Protein AF-A0A853BCQ8-F1 (afdb_monomer)

Structure (mmCIF, N/CA/C/O backbone):
data_AF-A0A853BCQ8-F1
#
_entry.id   AF-A0A853BCQ8-F1
#
loop_
_atom_site.group_PDB
_atom_site.id
_atom_site.type_symbol
_atom_site.label_atom_id
_atom_site.label_alt_id
_atom_site.label_comp_id
_atom_site.label_asym_id
_atom_site.label_entity_id
_atom_site.label_seq_id
_atom_site.pdbx_PDB_ins_code
_atom_site.Cartn_x
_atom_site.Cartn_y
_atom_site.Cartn_z
_atom_site.occupancy
_atom_site.B_iso_or_equiv
_atom_site.auth_seq_id
_atom_site.auth_comp_id
_atom_site.auth_asym_id
_atom_site.auth_atom_id
_atom_site.pdbx_PDB_model_num
ATOM 1 N N . MET A 1 1 ? -14.824 -10.670 -15.241 1.00 39.47 1 MET A N 1
ATOM 2 C CA . MET A 1 1 ? -15.024 -10.170 -13.867 1.00 39.47 1 MET A CA 1
ATOM 3 C C . MET A 1 1 ? -14.613 -8.720 -13.879 1.00 39.47 1 MET A C 1
ATOM 5 O O . MET A 1 1 ? -13.441 -8.443 -14.078 1.00 39.47 1 MET A O 1
ATOM 9 N N . SER A 1 2 ? -15.597 -7.829 -13.837 1.00 38.03 2 SER A N 1
ATOM 10 C CA . SER A 1 2 ? -15.390 -6.389 -13.939 1.00 38.03 2 SER A CA 1
ATOM 11 C C . SER A 1 2 ? -14.764 -5.869 -12.650 1.00 38.03 2 SER A C 1
ATOM 13 O O . SER A 1 2 ? -15.313 -6.071 -11.568 1.00 38.03 2 SER A O 1
ATOM 15 N N . ASP A 1 3 ? -13.603 -5.241 -12.795 1.00 49.59 3 ASP A N 1
ATOM 16 C CA . ASP A 1 3 ? -12.846 -4.552 -11.754 1.00 49.59 3 ASP A CA 1
ATOM 17 C C . ASP A 1 3 ? -13.570 -3.230 -11.436 1.00 49.59 3 ASP A C 1
ATOM 19 O O . ASP A 1 3 ? -13.248 -2.167 -11.962 1.00 49.59 3 ASP A O 1
ATOM 23 N N . SER A 1 4 ? -14.675 -3.325 -10.690 1.00 43.53 4 SER A N 1
ATOM 24 C CA . SER A 1 4 ? -15.504 -2.173 -10.326 1.00 43.53 4 SER A CA 1
ATOM 25 C C . SER A 1 4 ? -14.908 -1.502 -9.090 1.00 43.53 4 SER A C 1
ATOM 27 O O . SER A 1 4 ? -15.337 -1.729 -7.961 1.00 43.53 4 SER A O 1
ATOM 29 N N . LEU A 1 5 ? -13.901 -0.658 -9.313 1.00 51.47 5 LEU A N 1
ATOM 30 C CA . LEU A 1 5 ? -13.512 0.411 -8.392 1.00 51.47 5 LEU A CA 1
ATOM 31 C C . LEU A 1 5 ? -14.596 1.506 -8.411 1.00 51.47 5 LEU A C 1
ATOM 33 O O . LEU A 1 5 ? -14.339 2.622 -8.842 1.00 51.47 5 LEU A O 1
ATOM 37 N N . ASP A 1 6 ? -15.819 1.180 -7.990 1.00 49.44 6 ASP A N 1
ATOM 38 C CA . ASP A 1 6 ? -16.939 2.129 -7.924 1.00 49.44 6 ASP A CA 1
ATOM 39 C C . ASP A 1 6 ? -17.483 2.222 -6.494 1.00 49.44 6 ASP A C 1
ATOM 41 O O . ASP A 1 6 ? -18.571 1.769 -6.148 1.00 49.44 6 ASP A O 1
ATOM 45 N N . ALA A 1 7 ? -16.651 2.811 -5.641 1.00 47.56 7 ALA A N 1
ATOM 46 C CA . ALA A 1 7 ? -17.058 3.705 -4.566 1.00 47.56 7 ALA A CA 1
ATOM 47 C C . ALA A 1 7 ? -15.820 4.538 -4.224 1.00 47.56 7 ALA A C 1
ATOM 49 O O . ALA A 1 7 ? -14.782 3.985 -3.866 1.00 47.56 7 ALA A O 1
ATOM 50 N N . THR A 1 8 ? -15.912 5.853 -4.408 1.00 57.41 8 THR A N 1
ATOM 51 C CA . THR A 1 8 ? -14.838 6.855 -4.346 1.00 57.41 8 THR A CA 1
ATOM 52 C C . THR A 1 8 ? -14.212 6.962 -2.950 1.00 57.41 8 THR A C 1
ATOM 54 O O . THR A 1 8 ? -14.386 7.953 -2.244 1.00 57.41 8 THR A O 1
ATOM 57 N N . ALA A 1 9 ? -13.504 5.922 -2.518 1.00 63.62 9 ALA A N 1
ATOM 58 C CA . ALA A 1 9 ? -12.674 5.966 -1.333 1.00 63.62 9 ALA A CA 1
ATOM 59 C C . ALA A 1 9 ? -11.648 7.098 -1.502 1.00 63.62 9 ALA A C 1
ATOM 61 O O . ALA A 1 9 ? -11.047 7.211 -2.577 1.00 63.62 9 ALA A O 1
ATOM 62 N N . PRO A 1 10 ? -11.439 7.946 -0.480 1.00 75.75 10 PRO A N 1
ATOM 63 C CA . PRO A 1 10 ? -10.395 8.954 -0.536 1.00 75.75 10 PRO A CA 1
ATOM 64 C C . PRO A 1 10 ? -9.05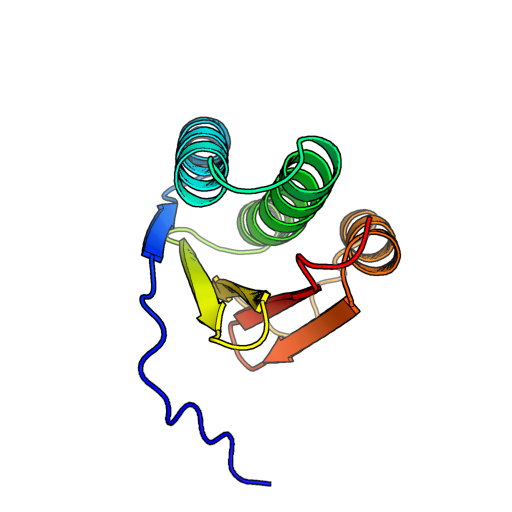5 8.259 -0.786 1.00 75.75 10 PRO A C 1
ATOM 66 O O . PRO A 1 10 ? -8.618 7.397 -0.020 1.00 75.75 10 PRO A O 1
ATOM 69 N N . GLU A 1 11 ? -8.427 8.622 -1.898 1.00 86.62 11 GLU A N 1
ATOM 70 C CA . GLU A 1 11 ? -7.168 8.047 -2.344 1.00 86.62 11 GLU A CA 1
ATOM 71 C C . GLU A 1 11 ? -6.030 9.033 -2.090 1.00 86.62 11 GLU A C 1
ATOM 73 O O . GLU A 1 11 ? -6.083 10.196 -2.488 1.00 86.62 11 GLU A O 1
ATOM 78 N N . THR A 1 12 ? -4.965 8.547 -1.458 1.00 91.44 12 THR A N 1
ATOM 79 C CA . THR A 1 12 ? -3.707 9.279 -1.319 1.00 91.44 12 THR A CA 1
ATOM 80 C C . THR A 1 12 ? -2.711 8.765 -2.343 1.00 91.44 12 THR A C 1
ATOM 82 O O . THR A 1 12 ? -2.448 7.566 -2.411 1.00 91.44 12 THR A O 1
ATOM 85 N N . ARG A 1 13 ? -2.119 9.679 -3.117 1.00 94.38 13 ARG A N 1
ATOM 86 C CA . ARG A 1 13 ? -1.055 9.363 -4.076 1.00 94.38 13 ARG A CA 1
ATOM 87 C C . ARG A 1 13 ? 0.261 9.969 -3.622 1.00 94.38 13 ARG A C 1
ATOM 89 O O . ARG A 1 13 ? 0.323 11.137 -3.235 1.00 94.38 13 ARG A O 1
ATOM 96 N N . VAL A 1 14 ? 1.318 9.172 -3.673 1.00 93.69 14 VAL A N 1
ATOM 97 C CA . VAL A 1 14 ? 2.674 9.587 -3.329 1.00 93.69 14 VAL A CA 1
ATOM 98 C C . VAL A 1 14 ? 3.591 9.202 -4.473 1.00 93.69 14 VAL A C 1
ATOM 100 O O . VAL A 1 14 ? 3.701 8.033 -4.827 1.00 93.69 14 VAL A O 1
ATOM 103 N N . ARG A 1 15 ? 4.258 10.198 -5.046 1.00 94.25 15 ARG A N 1
ATOM 104 C CA . ARG A 1 15 ? 5.323 9.979 -6.016 1.00 94.25 15 ARG A CA 1
ATOM 105 C C . ARG A 1 15 ? 6.618 9.638 -5.281 1.00 94.25 15 ARG A C 1
ATOM 107 O O . ARG A 1 15 ? 6.971 10.319 -4.320 1.00 94.25 15 ARG A O 1
ATOM 114 N N . LEU A 1 16 ? 7.311 8.612 -5.754 1.00 93.50 16 LEU A N 1
ATOM 115 C CA . LEU A 1 16 ? 8.658 8.243 -5.342 1.00 93.50 16 LEU A CA 1
ATOM 116 C C . LEU A 1 16 ? 9.595 8.387 -6.539 1.00 93.50 16 LEU A C 1
ATOM 118 O O . LEU A 1 16 ? 9.403 7.724 -7.556 1.00 93.50 16 LEU A O 1
ATOM 122 N N . ASP A 1 17 ? 10.619 9.221 -6.407 1.00 92.62 17 ASP A N 1
ATOM 123 C CA . ASP A 1 17 ? 11.668 9.359 -7.426 1.00 92.62 17 ASP A CA 1
ATOM 124 C C . ASP A 1 17 ? 12.849 8.390 -7.190 1.00 92.62 17 ASP A C 1
ATOM 126 O O . ASP A 1 17 ? 13.729 8.277 -8.037 1.00 92.62 17 ASP A O 1
ATOM 130 N N . GLY A 1 18 ? 12.825 7.639 -6.082 1.00 90.38 18 GLY A N 1
ATOM 131 C CA . GLY A 1 18 ? 13.867 6.693 -5.692 1.00 90.38 18 GLY A CA 1
ATOM 132 C C . GLY A 1 18 ? 13.729 6.219 -4.236 1.00 90.38 18 GLY A C 1
ATOM 133 O O . GLY A 1 18 ? 12.793 6.630 -3.530 1.00 90.38 18 GLY A O 1
ATOM 134 N N . PRO A 1 19 ? 14.643 5.351 -3.757 1.00 92.06 19 PRO A N 1
ATOM 135 C CA . PRO A 1 19 ? 14.629 4.813 -2.391 1.00 92.06 19 PRO A CA 1
ATOM 136 C C . PRO A 1 19 ? 14.762 5.888 -1.297 1.00 92.06 19 PRO A C 1
ATOM 138 O O . PRO A 1 19 ? 14.276 5.704 -0.180 1.00 92.06 19 PRO A O 1
ATOM 141 N N . GLU A 1 20 ? 15.354 7.041 -1.600 1.00 92.81 20 GLU A N 1
ATOM 142 C CA . GLU A 1 20 ? 15.436 8.199 -0.705 1.00 92.81 20 GLU A CA 1
ATOM 143 C C . GLU A 1 20 ? 14.053 8.734 -0.289 1.00 92.81 20 GLU A C 1
ATOM 145 O O . GLU A 1 20 ? 13.894 9.263 0.814 1.00 92.81 20 GLU A O 1
ATOM 150 N N . GLY A 1 21 ? 13.024 8.527 -1.119 1.00 93.06 21 GLY A N 1
ATOM 151 C CA . GLY A 1 21 ? 11.646 8.928 -0.831 1.00 93.06 21 GLY A CA 1
ATOM 152 C C . GLY A 1 21 ? 10.930 8.050 0.203 1.00 93.06 21 GLY A C 1
ATOM 15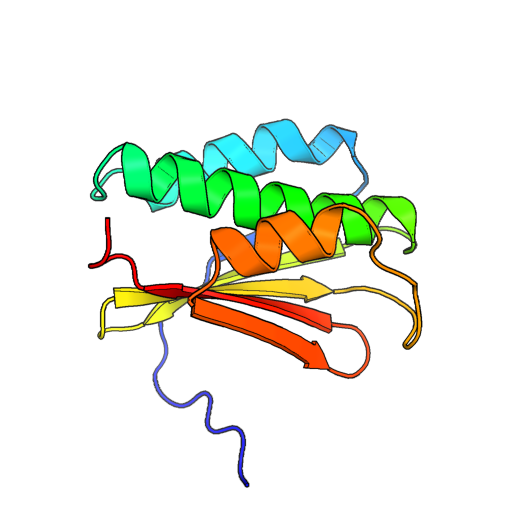3 O O . GLY A 1 21 ? 9.880 8.444 0.722 1.00 93.06 21 GLY A O 1
ATOM 154 N N . LEU A 1 22 ? 11.482 6.880 0.553 1.00 93.88 22 LEU A N 1
ATOM 155 C CA . LEU A 1 22 ? 10.812 5.909 1.428 1.00 93.88 22 LEU A CA 1
ATOM 156 C C . LEU A 1 22 ? 10.576 6.452 2.844 1.00 93.88 22 LEU A C 1
ATOM 158 O O . LEU A 1 22 ? 9.533 6.199 3.444 1.00 93.88 22 LEU A O 1
ATOM 162 N N . ALA A 1 23 ? 11.499 7.252 3.386 1.00 94.81 23 ALA A N 1
ATOM 163 C CA . ALA A 1 23 ? 11.322 7.845 4.713 1.00 94.81 23 ALA A CA 1
ATOM 164 C C . ALA A 1 23 ? 10.107 8.785 4.766 1.00 94.81 23 ALA A C 1
ATOM 166 O O . ALA A 1 23 ? 9.290 8.697 5.689 1.00 94.81 23 ALA A O 1
ATOM 167 N N . SER A 1 24 ? 9.956 9.638 3.751 1.00 94.06 24 SER A N 1
ATOM 168 C CA . SER A 1 24 ? 8.813 10.541 3.619 1.00 94.06 24 SER A CA 1
ATOM 169 C C . SER A 1 24 ? 7.512 9.781 3.366 1.00 94.06 24 SER A C 1
ATOM 171 O O . SER A 1 24 ? 6.478 10.141 3.930 1.00 94.06 24 SER A O 1
ATOM 173 N N . LEU A 1 25 ? 7.552 8.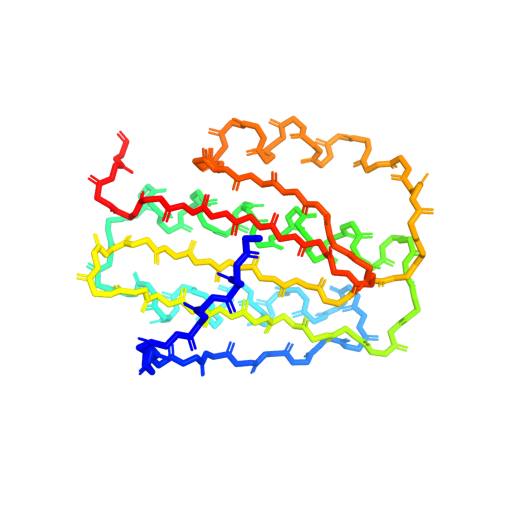700 2.583 1.00 94.69 25 LEU A N 1
ATOM 174 C CA . LEU A 1 25 ? 6.397 7.826 2.386 1.00 94.69 25 LEU A CA 1
ATOM 175 C C . LEU A 1 25 ? 5.923 7.219 3.711 1.00 94.69 25 LEU A C 1
ATOM 177 O O . LEU A 1 25 ? 4.747 7.347 4.049 1.00 94.69 25 LEU A O 1
ATOM 181 N N . ARG A 1 26 ? 6.830 6.657 4.521 1.00 96.50 26 ARG A N 1
ATOM 182 C CA . ARG A 1 26 ? 6.474 6.107 5.838 1.00 96.50 26 ARG A CA 1
ATOM 183 C C . ARG A 1 26 ? 5.832 7.142 6.758 1.00 96.50 26 ARG A C 1
ATOM 185 O O . ARG A 1 26 ? 4.908 6.818 7.497 1.00 96.50 26 ARG A O 1
ATOM 192 N N . GLN A 1 27 ? 6.318 8.383 6.753 1.00 95.25 27 GLN A N 1
ATOM 193 C CA . GLN A 1 27 ? 5.717 9.459 7.548 1.00 95.25 27 GLN A CA 1
ATOM 194 C C . GLN A 1 27 ? 4.285 9.768 7.095 1.00 95.25 27 GLN A C 1
ATOM 196 O O . GLN A 1 27 ? 3.395 9.882 7.935 1.00 95.25 27 GLN A O 1
ATOM 201 N N . ARG A 1 28 ? 4.044 9.833 5.779 1.00 92.94 28 ARG A N 1
ATOM 202 C CA . ARG A 1 28 ? 2.699 10.050 5.219 1.00 92.94 28 ARG A CA 1
ATOM 203 C C . ARG A 1 28 ? 1.739 8.917 5.570 1.00 92.94 28 ARG A C 1
ATOM 205 O O . ARG A 1 28 ? 0.610 9.189 5.956 1.00 92.94 28 ARG A O 1
ATOM 212 N N . VAL A 1 29 ? 2.196 7.667 5.500 1.00 94.62 29 VAL A N 1
ATOM 213 C CA . VAL A 1 29 ? 1.400 6.490 5.888 1.00 94.62 29 VAL A CA 1
ATOM 214 C C . VAL A 1 29 ? 1.010 6.552 7.363 1.00 94.62 29 VAL A C 1
ATOM 216 O O . VAL A 1 29 ? -0.157 6.370 7.694 1.00 94.62 29 VAL A O 1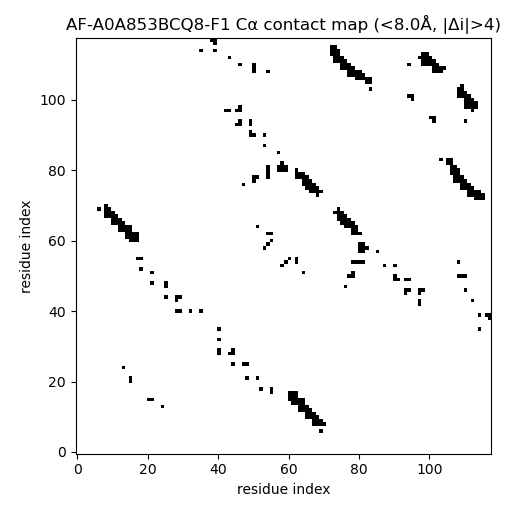
ATOM 219 N N . ARG A 1 30 ? 1.957 6.872 8.254 1.00 95.56 30 ARG A N 1
ATOM 220 C CA . ARG A 1 30 ? 1.662 7.029 9.689 1.00 95.56 30 ARG A CA 1
ATOM 221 C C . ARG A 1 30 ? 0.650 8.140 9.957 1.00 95.56 30 ARG A C 1
ATOM 223 O O . ARG A 1 30 ? -0.210 7.965 10.807 1.00 95.56 30 ARG A O 1
ATOM 230 N N . ALA A 1 31 ? 0.738 9.254 9.233 1.00 92.88 31 ALA A N 1
ATOM 231 C CA . ALA A 1 31 ? -0.234 10.338 9.351 1.00 92.88 31 ALA A CA 1
ATOM 232 C C . ALA A 1 31 ? -1.631 9.920 8.858 1.00 92.88 31 ALA A C 1
ATOM 234 O O . ALA A 1 31 ? -2.626 10.255 9.493 1.00 92.88 31 ALA A O 1
ATOM 235 N N . LEU A 1 32 ? -1.705 9.159 7.761 1.00 89.81 32 LEU A N 1
ATOM 236 C CA . LEU A 1 32 ? -2.962 8.639 7.212 1.00 89.81 32 LEU A CA 1
ATOM 237 C C . LEU A 1 32 ? -3.644 7.626 8.146 1.00 89.81 32 LEU A C 1
ATOM 239 O O . LEU A 1 32 ? -4.864 7.521 8.140 1.00 89.81 32 LEU A O 1
ATOM 243 N N . LEU A 1 33 ? -2.861 6.904 8.947 1.00 92.62 33 LEU A N 1
ATOM 244 C CA . LEU A 1 33 ? -3.338 5.895 9.894 1.00 92.62 33 LEU A CA 1
ATOM 245 C C . LEU A 1 33 ? -3.279 6.367 11.352 1.00 92.62 33 LEU A C 1
ATOM 247 O O . LEU A 1 33 ? -3.177 5.547 12.262 1.00 92.62 33 LEU A O 1
ATOM 251 N N . ALA A 1 34 ? -3.316 7.680 11.592 1.00 93.50 34 ALA A N 1
ATOM 252 C CA . ALA A 1 34 ? -3.247 8.233 12.945 1.00 93.50 34 ALA A CA 1
ATOM 253 C C . ALA A 1 34 ? -4.435 7.811 13.837 1.00 93.50 34 ALA A C 1
ATOM 255 O O . ALA A 1 34 ? -4.337 7.880 15.059 1.00 93.50 34 ALA A O 1
ATOM 256 N N . ASP A 1 35 ? -5.541 7.369 13.233 1.00 93.44 35 ASP A N 1
ATOM 257 C CA . ASP A 1 35 ? -6.731 6.828 13.897 1.00 93.44 35 ASP A CA 1
ATOM 258 C C . ASP A 1 35 ? -6.654 5.313 14.168 1.00 93.44 35 ASP A C 1
ATOM 260 O O . ASP A 1 35 ? -7.549 4.756 14.803 1.00 93.44 35 ASP A O 1
ATOM 264 N N . CYS A 1 36 ? -5.610 4.631 13.688 1.00 93.81 36 CYS A N 1
ATOM 265 C CA . CYS A 1 36 ? -5.475 3.180 13.773 1.00 93.81 36 CYS A CA 1
ATOM 266 C C . CYS A 1 36 ? -4.595 2.735 14.960 1.00 93.81 36 CYS A C 1
ATOM 268 O O . CYS A 1 36 ? -3.709 3.472 15.402 1.00 93.81 36 CYS A O 1
ATOM 270 N N . PRO A 1 37 ? -4.767 1.494 15.459 1.00 94.50 37 PRO A N 1
ATOM 271 C CA . PRO A 1 37 ? -3.888 0.927 16.480 1.00 94.50 37 PRO A CA 1
ATOM 272 C C . PRO A 1 37 ? -2.418 0.861 16.023 1.00 94.50 37 PRO A C 1
ATOM 274 O O . PRO A 1 37 ? -2.163 0.530 14.862 1.00 94.50 37 PRO A O 1
ATOM 277 N N . PRO A 1 38 ? -1.428 1.057 16.919 1.00 94.12 38 PRO A N 1
ATOM 278 C CA . PRO A 1 38 ? -0.011 1.053 16.545 1.00 94.12 38 PRO A CA 1
ATOM 279 C C . PRO A 1 38 ? 0.456 -0.209 15.808 1.00 94.12 38 PRO A C 1
ATOM 281 O O . PRO A 1 38 ? 1.256 -0.103 14.883 1.00 94.12 38 PRO A O 1
ATOM 284 N N . ALA A 1 39 ? -0.061 -1.386 16.178 1.00 92.44 39 ALA A N 1
ATOM 285 C CA . ALA A 1 39 ? 0.264 -2.648 15.509 1.00 92.44 39 ALA A CA 1
ATOM 286 C C . ALA A 1 39 ? -0.161 -2.641 14.029 1.00 92.44 39 ALA A C 1
ATOM 288 O O . ALA A 1 39 ? 0.636 -2.973 13.157 1.00 92.44 39 ALA A O 1
ATOM 289 N N . VAL A 1 40 ? -1.366 -2.143 13.733 1.00 93.81 40 VAL A N 1
ATOM 290 C CA . VAL A 1 40 ? -1.864 -1.986 12.357 1.00 93.81 40 VAL A CA 1
ATOM 291 C C . VAL A 1 40 ? -0.995 -1.001 11.576 1.00 93.81 40 VAL A C 1
ATOM 293 O O . VAL A 1 40 ? -0.659 -1.248 10.421 1.00 93.81 40 VAL A O 1
ATOM 296 N N . VAL A 1 41 ? -0.581 0.104 12.204 1.00 95.3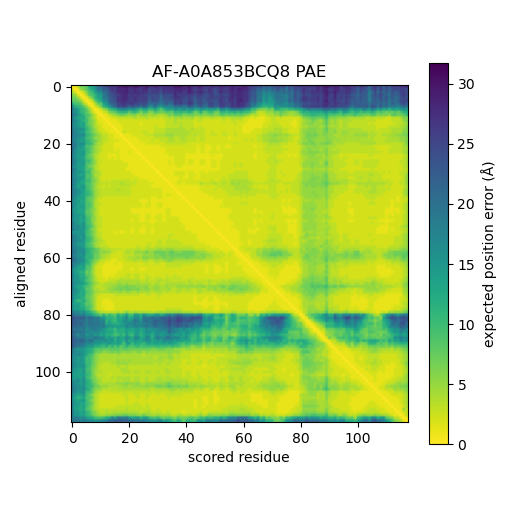8 41 VAL A N 1
ATOM 297 C CA . VAL A 1 41 ? 0.311 1.081 11.560 1.00 95.38 41 VAL A CA 1
ATOM 298 C C . VAL A 1 41 ? 1.660 0.450 11.205 1.00 95.38 41 VAL A C 1
ATOM 300 O O . VAL A 1 41 ? 2.185 0.716 10.125 1.00 95.38 41 VAL A O 1
ATOM 303 N N . VAL A 1 42 ? 2.222 -0.386 12.085 1.00 94.75 42 VAL A N 1
ATOM 304 C CA . VAL A 1 42 ? 3.469 -1.121 11.819 1.00 94.75 42 VAL A CA 1
ATOM 305 C C . VAL A 1 42 ? 3.296 -2.070 10.635 1.00 94.75 42 VAL A C 1
ATOM 307 O O . VAL A 1 42 ? 4.096 -1.997 9.702 1.00 94.75 42 VAL A O 1
ATOM 310 N N . ASP A 1 43 ? 2.238 -2.882 10.625 1.00 93.81 43 ASP A N 1
ATOM 311 C CA . ASP A 1 43 ? 1.952 -3.825 9.538 1.00 93.81 43 ASP A CA 1
ATOM 312 C C . ASP A 1 43 ? 1.811 -3.114 8.190 1.00 93.81 43 ASP A C 1
ATOM 314 O O . ASP A 1 43 ? 2.403 -3.532 7.194 1.00 93.81 43 ASP A O 1
ATOM 318 N N . VAL A 1 44 ? 1.078 -1.997 8.146 1.00 94.81 44 VAL A N 1
ATOM 319 C CA . VAL A 1 44 ? 0.919 -1.231 6.905 1.00 94.81 44 VAL A CA 1
ATOM 320 C C . VAL A 1 44 ? 2.229 -0.575 6.475 1.00 94.81 44 VAL A C 1
ATOM 322 O O . VAL A 1 44 ? 2.526 -0.542 5.283 1.00 94.81 44 VAL A O 1
ATOM 325 N N . VAL A 1 45 ? 3.035 -0.057 7.405 1.00 95.50 45 VAL A N 1
ATOM 326 C CA . VAL A 1 45 ? 4.351 0.500 7.058 1.00 95.50 45 VAL A CA 1
ATOM 327 C C . VAL A 1 45 ? 5.251 -0.578 6.454 1.00 95.50 45 VAL A C 1
ATOM 329 O O . VAL A 1 45 ? 5.873 -0.315 5.428 1.00 95.50 45 VAL A O 1
ATOM 332 N N . LEU A 1 46 ? 5.273 -1.786 7.026 1.00 93.06 46 LEU A N 1
ATOM 333 C CA . LEU A 1 46 ? 6.015 -2.925 6.474 1.00 93.06 46 LEU A CA 1
ATOM 334 C C . LEU A 1 46 ? 5.499 -3.323 5.086 1.00 93.06 46 LEU A C 1
ATOM 336 O O . LEU A 1 46 ? 6.295 -3.560 4.181 1.00 93.06 46 LEU A O 1
ATOM 340 N N . LEU A 1 47 ? 4.176 -3.348 4.903 1.00 93.00 47 LEU A N 1
ATOM 341 C CA . LEU A 1 47 ? 3.537 -3.625 3.617 1.00 93.00 47 LEU A CA 1
ATOM 342 C C . LEU A 1 47 ? 3.959 -2.598 2.558 1.00 93.00 47 LEU A C 1
ATOM 344 O O . LEU A 1 47 ? 4.384 -2.969 1.467 1.00 93.00 47 LEU A O 1
ATOM 348 N N . VAL A 1 48 ? 3.880 -1.306 2.880 1.00 94.12 48 VAL A N 1
ATOM 349 C CA . VAL A 1 48 ? 4.250 -0.215 1.968 1.00 94.12 48 VAL A CA 1
ATOM 350 C C . VAL A 1 48 ? 5.744 -0.243 1.643 1.00 94.12 48 VAL A C 1
ATOM 352 O O . VAL A 1 48 ? 6.097 -0.117 0.472 1.00 94.12 48 VAL A O 1
ATOM 355 N N . ASP A 1 49 ? 6.612 -0.428 2.641 1.00 92.88 49 ASP A N 1
ATOM 356 C CA . ASP A 1 49 ? 8.060 -0.543 2.431 1.00 92.88 49 ASP A CA 1
ATOM 357 C C . ASP A 1 49 ? 8.396 -1.759 1.555 1.00 92.88 49 ASP A C 1
ATOM 359 O O . ASP A 1 49 ? 9.242 -1.650 0.673 1.00 92.88 49 ASP A O 1
ATOM 363 N N . GLY A 1 50 ? 7.712 -2.892 1.745 1.00 89.56 50 GLY A N 1
ATOM 364 C CA . GLY A 1 50 ? 7.896 -4.085 0.918 1.00 89.56 50 GLY A CA 1
ATOM 365 C C . GLY A 1 50 ? 7.538 -3.839 -0.549 1.00 89.56 50 GLY A C 1
ATOM 366 O O . GLY A 1 50 ? 8.330 -4.141 -1.439 1.00 89.56 50 GLY A O 1
ATOM 367 N N . LEU A 1 51 ? 6.374 -3.233 -0.809 1.00 90.94 51 LEU A N 1
ATOM 368 C CA . LEU A 1 51 ? 5.927 -2.928 -2.172 1.00 90.94 51 LEU A CA 1
ATOM 369 C C . LEU A 1 51 ? 6.811 -1.873 -2.854 1.00 90.94 51 LEU A C 1
ATOM 371 O O . LEU A 1 51 ? 7.233 -2.052 -3.996 1.00 90.94 51 LEU A O 1
ATOM 375 N N . ALA A 1 52 ? 7.081 -0.762 -2.165 1.00 91.75 52 ALA A N 1
ATOM 376 C CA . ALA A 1 52 ? 7.864 0.342 -2.710 1.00 91.75 52 ALA A CA 1
ATOM 377 C C . ALA A 1 52 ? 9.352 -0.013 -2.831 1.00 91.75 52 ALA A C 1
ATOM 379 O O . ALA A 1 52 ? 9.996 0.389 -3.794 1.00 91.75 52 ALA A O 1
ATOM 380 N N . GLY A 1 53 ? 9.889 -0.795 -1.892 1.00 89.88 53 GLY A N 1
ATOM 381 C CA . GLY A 1 53 ? 11.245 -1.333 -1.958 1.00 89.88 53 GLY A CA 1
ATOM 382 C C . GLY A 1 53 ? 11.432 -2.220 -3.184 1.00 89.88 53 GLY A C 1
ATOM 383 O O . GLY A 1 53 ? 12.349 -1.978 -3.962 1.00 89.88 53 GLY A O 1
ATOM 384 N N . ALA A 1 54 ? 10.504 -3.152 -3.426 1.00 86.94 54 ALA A N 1
ATOM 385 C CA . ALA A 1 54 ? 10.532 -3.991 -4.622 1.00 86.94 54 ALA A CA 1
ATOM 386 C C . ALA A 1 54 ? 10.416 -3.171 -5.921 1.00 86.94 54 ALA A C 1
ATOM 388 O O . ALA A 1 54 ? 11.098 -3.455 -6.905 1.00 86.94 54 ALA A O 1
ATOM 389 N N . ALA A 1 55 ? 9.585 -2.121 -5.931 1.00 86.94 55 ALA A N 1
ATOM 390 C CA . ALA A 1 55 ? 9.493 -1.204 -7.066 1.00 86.94 55 ALA A CA 1
ATOM 391 C C . ALA A 1 55 ? 10.823 -0.480 -7.330 1.00 86.94 55 ALA A C 1
ATOM 393 O O . ALA A 1 55 ? 11.274 -0.440 -8.471 1.00 86.94 55 ALA A O 1
ATOM 394 N N . CYS A 1 56 ? 11.465 0.041 -6.282 1.00 88.44 56 CYS A N 1
ATOM 395 C CA . CYS A 1 56 ? 12.764 0.706 -6.370 1.00 88.44 56 CYS A CA 1
ATOM 396 C C . CYS A 1 56 ? 13.897 -0.239 -6.793 1.00 88.44 56 CYS A C 1
ATOM 398 O O . CYS A 1 56 ? 14.828 0.204 -7.457 1.00 88.44 56 CYS A O 1
ATOM 400 N N . GLU A 1 57 ? 13.839 -1.512 -6.403 1.00 86.56 57 GLU A N 1
ATOM 401 C CA . GLU A 1 57 ? 14.867 -2.504 -6.728 1.00 86.56 57 GLU A CA 1
ATOM 402 C C . GLU A 1 57 ? 14.794 -2.968 -8.188 1.00 86.56 57 GLU A C 1
ATOM 404 O O . GLU A 1 57 ? 15.827 -3.162 -8.830 1.00 86.56 57 GLU A O 1
ATOM 409 N N . HIS A 1 58 ? 13.583 -3.134 -8.727 1.00 84.06 58 HIS A N 1
ATOM 410 C CA . HIS A 1 58 ? 13.383 -3.777 -10.031 1.00 84.06 58 HIS A CA 1
ATOM 411 C C . HIS A 1 58 ? 12.860 -2.848 -11.131 1.00 84.06 58 HIS A C 1
ATOM 413 O O . HIS A 1 58 ? 12.918 -3.205 -12.307 1.00 84.06 58 HIS A O 1
ATOM 419 N N . GLY A 1 59 ? 12.328 -1.681 -10.774 1.00 83.88 59 GLY A N 1
ATOM 420 C CA . GLY A 1 59 ? 11.736 -0.729 -11.705 1.00 83.88 59 GLY A CA 1
ATOM 421 C C . GLY A 1 59 ? 12.611 0.495 -11.963 1.00 83.88 59 GLY A C 1
ATOM 422 O O . GLY A 1 59 ? 13.669 0.691 -11.372 1.00 83.88 59 GLY A O 1
ATOM 423 N N . THR A 1 60 ? 12.147 1.358 -12.866 1.00 86.06 60 THR A N 1
ATOM 424 C CA . THR A 1 60 ? 12.757 2.671 -13.105 1.00 86.06 60 THR A CA 1
ATOM 425 C C . THR A 1 60 ? 11.829 3.753 -12.561 1.00 86.06 60 THR A C 1
ATOM 427 O O . THR A 1 60 ? 10.658 3.768 -12.950 1.00 86.06 60 THR A O 1
ATOM 430 N N . PRO A 1 61 ? 12.309 4.646 -11.678 1.00 88.81 61 PRO A N 1
ATOM 431 C CA . PRO A 1 61 ? 11.497 5.747 -11.188 1.00 88.81 61 PRO A CA 1
ATOM 432 C C . PRO A 1 61 ? 11.083 6.686 -12.338 1.00 88.81 61 PRO A C 1
ATOM 434 O O . PRO A 1 61 ? 11.770 6.772 -13.360 1.00 88.81 61 PRO A O 1
ATOM 437 N N . PRO A 1 62 ? 9.984 7.438 -12.178 1.00 91.62 62 PRO A N 1
ATOM 438 C CA . PRO A 1 62 ? 9.208 7.575 -10.948 1.00 91.62 62 PRO A CA 1
ATOM 439 C C . PRO A 1 62 ? 8.205 6.448 -10.710 1.00 91.62 62 PRO A C 1
ATOM 441 O O . PRO A 1 62 ? 7.591 5.933 -11.642 1.00 91.62 62 PRO A O 1
ATOM 444 N N . PHE A 1 63 ? 7.968 6.155 -9.435 1.00 91.38 63 PHE A N 1
ATOM 445 C CA . PHE A 1 63 ? 6.908 5.261 -8.985 1.00 91.38 63 PHE A CA 1
ATOM 446 C C . PHE A 1 63 ? 5.760 6.067 -8.382 1.00 91.38 63 PHE A C 1
ATOM 448 O O . PHE A 1 63 ? 5.973 7.057 -7.679 1.00 91.38 63 PHE A O 1
ATOM 455 N N . GLU A 1 64 ? 4.530 5.634 -8.621 1.00 94.00 64 GLU A N 1
ATOM 456 C CA . GLU A 1 64 ? 3.349 6.122 -7.925 1.00 94.00 64 GLU A CA 1
ATOM 457 C C . GLU A 1 64 ? 2.900 5.075 -6.905 1.00 94.00 64 GLU A C 1
ATOM 459 O O . GLU A 1 64 ? 2.589 3.939 -7.261 1.00 94.00 64 GLU A O 1
ATOM 464 N N . VAL A 1 65 ? 2.859 5.475 -5.635 1.00 94.81 65 VAL A N 1
ATOM 465 C CA . VAL A 1 65 ? 2.263 4.713 -4.538 1.00 94.81 65 VAL A CA 1
ATOM 466 C C . VAL A 1 65 ? 0.871 5.267 -4.276 1.00 94.81 65 VAL A C 1
ATOM 468 O O . VAL A 1 65 ? 0.706 6.435 -3.918 1.00 94.81 65 VAL A O 1
ATOM 471 N N . ARG A 1 66 ? -0.135 4.421 -4.445 1.00 95.31 66 ARG A N 1
ATOM 472 C CA . ARG A 1 66 ? -1.548 4.724 -4.240 1.00 95.31 66 ARG A CA 1
ATOM 473 C C . ARG A 1 66 ? -2.028 4.014 -2.983 1.00 95.31 66 ARG A C 1
ATOM 475 O O . ARG A 1 66 ? -1.835 2.808 -2.853 1.00 95.31 66 ARG A O 1
ATOM 482 N N . LEU A 1 67 ? -2.650 4.757 -2.073 1.00 94.25 67 LEU A N 1
ATOM 483 C CA . LEU A 1 67 ? -3.277 4.242 -0.860 1.00 94.25 67 LEU A CA 1
ATOM 484 C C . LEU A 1 67 ? -4.763 4.581 -0.897 1.00 94.25 67 LEU A C 1
ATOM 486 O O . LEU A 1 67 ? -5.120 5.758 -0.918 1.00 94.25 67 LEU A O 1
ATOM 490 N N . ALA A 1 68 ? -5.615 3.564 -0.879 1.00 93.06 68 ALA A N 1
ATOM 491 C CA . ALA A 1 68 ? -7.062 3.721 -0.861 1.00 93.06 68 ALA A CA 1
ATOM 492 C C . ALA A 1 68 ? -7.642 2.891 0.284 1.00 93.06 68 ALA A C 1
ATOM 494 O O . ALA A 1 68 ? -7.462 1.675 0.324 1.00 93.06 68 ALA A O 1
ATOM 495 N N . ARG A 1 69 ? -8.314 3.552 1.228 1.00 90.88 69 ARG A N 1
ATOM 496 C CA . ARG A 1 69 ? -9.016 2.900 2.339 1.00 90.88 69 ARG A CA 1
ATOM 497 C C . ARG A 1 69 ? -10.505 2.908 2.045 1.00 90.88 69 ARG A C 1
ATOM 499 O O . ARG A 1 69 ? -11.089 3.983 1.925 1.00 90.88 69 ARG A O 1
ATOM 506 N N . ASP A 1 70 ? -11.106 1.733 1.931 1.00 89.12 70 ASP A N 1
ATOM 507 C CA . ASP A 1 70 ? -12.542 1.629 1.702 1.00 89.12 70 ASP A CA 1
ATOM 508 C C . ASP A 1 70 ? -13.363 1.780 2.995 1.00 89.12 70 ASP A C 1
ATOM 510 O O . ASP A 1 70 ? -12.839 1.838 4.113 1.00 89.12 70 ASP A O 1
ATOM 514 N N . VAL A 1 71 ? -14.686 1.847 2.829 1.00 86.31 71 VAL A N 1
ATOM 515 C CA . VAL A 1 71 ? -15.647 1.997 3.935 1.00 86.31 71 VAL A CA 1
ATOM 516 C C . VAL A 1 71 ? -15.727 0.770 4.846 1.00 86.31 71 VAL A C 1
ATOM 518 O O . VAL A 1 71 ? -16.259 0.870 5.948 1.00 86.31 71 VAL A O 1
ATOM 521 N N . THR A 1 72 ? -15.211 -0.379 4.405 1.00 87.50 72 THR A N 1
ATOM 522 C CA . THR A 1 72 ? -15.184 -1.622 5.187 1.00 87.50 72 THR A CA 1
ATOM 523 C C . THR A 1 72 ? -13.936 -1.733 6.060 1.00 87.50 72 THR A C 1
ATOM 525 O O . THR A 1 72 ? -13.835 -2.647 6.872 1.00 87.50 72 THR A O 1
ATOM 528 N N . GLY A 1 73 ? -13.010 -0.775 5.944 1.00 90.25 73 GLY A N 1
ATOM 529 C CA . GLY A 1 73 ? -11.766 -0.767 6.704 1.00 90.25 73 GLY A CA 1
ATOM 530 C C . GLY A 1 73 ? -10.645 -1.556 6.038 1.00 90.25 73 GLY A C 1
ATOM 531 O O . GLY A 1 73 ? -9.648 -1.841 6.695 1.00 90.25 73 GLY A O 1
ATOM 532 N N . VAL A 1 74 ? -10.763 -1.877 4.749 1.00 93.75 74 VAL A N 1
ATOM 533 C CA . VAL A 1 74 ? -9.669 -2.475 3.986 1.00 93.75 74 VAL A CA 1
ATOM 534 C C . VAL A 1 74 ? -8.839 -1.367 3.350 1.00 93.75 74 VAL A C 1
ATOM 536 O O . VAL A 1 74 ? -9.349 -0.500 2.637 1.00 93.75 74 VAL A O 1
ATOM 539 N N . LEU A 1 75 ? -7.535 -1.388 3.613 1.00 94.88 75 LEU A N 1
ATOM 540 C CA . LEU A 1 75 ? -6.561 -0.541 2.944 1.00 94.88 75 LEU A CA 1
ATOM 541 C C . LEU A 1 75 ? -5.950 -1.297 1.773 1.00 94.88 75 LEU A C 1
ATOM 543 O O . LEU A 1 75 ? -5.294 -2.316 1.973 1.00 94.88 75 LEU A O 1
ATOM 547 N N . ARG A 1 76 ? -6.079 -0.748 0.569 1.00 95.25 76 ARG A N 1
ATOM 548 C CA . ARG A 1 76 ? -5.346 -1.184 -0.615 1.00 95.25 76 ARG A CA 1
ATOM 549 C C . ARG A 1 76 ? -4.164 -0.259 -0.866 1.00 95.25 76 ARG A C 1
ATOM 551 O O . ARG A 1 76 ? -4.327 0.958 -0.960 1.00 95.25 76 ARG A O 1
ATOM 558 N N . VAL A 1 77 ? -2.986 -0.853 -1.014 1.00 95.00 77 VAL A N 1
ATOM 559 C CA . VAL A 1 77 ? -1.764 -0.183 -1.455 1.00 95.00 77 VAL A CA 1
ATOM 560 C C . VAL A 1 77 ? -1.392 -0.729 -2.824 1.00 95.00 77 VAL A C 1
ATOM 562 O O . VAL A 1 77 ? -1.308 -1.940 -3.012 1.00 95.00 77 VAL A O 1
ATOM 565 N N . ALA A 1 78 ? -1.171 0.159 -3.783 1.00 94.25 78 ALA A N 1
ATOM 566 C CA . ALA A 1 78 ? -0.719 -0.191 -5.121 1.00 94.25 78 ALA A CA 1
ATOM 567 C C . ALA A 1 78 ? 0.499 0.651 -5.489 1.00 94.25 78 ALA A C 1
ATOM 569 O O . ALA A 1 78 ? 0.513 1.856 -5.253 1.00 94.25 78 ALA A O 1
ATOM 570 N N . VAL A 1 79 ? 1.511 0.022 -6.072 1.00 92.44 79 VAL A N 1
ATOM 571 C CA . VAL A 1 79 ? 2.726 0.680 -6.545 1.00 92.44 79 VAL A CA 1
ATOM 572 C C . VAL A 1 79 ? 2.890 0.374 -8.023 1.00 92.44 79 VAL A C 1
ATOM 574 O O . VAL A 1 79 ? 2.842 -0.789 -8.426 1.00 92.44 79 VAL A O 1
ATOM 577 N N . THR A 1 80 ? 3.064 1.406 -8.844 1.00 90.50 80 THR A N 1
ATOM 578 C CA . THR A 1 80 ? 3.396 1.215 -10.262 1.00 90.50 80 THR A CA 1
ATOM 579 C C . THR A 1 80 ? 4.804 0.630 -10.386 1.00 90.50 80 THR A C 1
ATOM 581 O O . THR A 1 80 ? 5.752 1.213 -9.859 1.00 90.50 80 THR A O 1
ATOM 584 N N . THR A 1 81 ? 4.954 -0.490 -11.089 1.00 76.31 81 THR A N 1
ATOM 585 C CA . THR A 1 81 ? 6.236 -1.181 -11.322 1.00 76.31 81 THR A CA 1
ATOM 586 C C . THR A 1 81 ? 6.375 -1.586 -12.795 1.00 76.31 81 THR A C 1
ATOM 588 O O . THR A 1 81 ? 5.389 -1.620 -13.521 1.00 76.31 81 THR A O 1
ATOM 591 N N . VAL A 1 82 ? 7.583 -1.899 -13.279 1.00 60.34 82 VAL A N 1
ATOM 592 C CA . VAL A 1 82 ? 7.814 -2.516 -14.607 1.00 60.34 82 VAL A CA 1
ATOM 593 C C . VAL A 1 82 ? 8.973 -3.517 -14.468 1.00 60.34 82 VAL A C 1
ATOM 595 O O . VAL A 1 82 ? 9.939 -3.124 -13.819 1.00 60.34 82 VAL A O 1
ATOM 598 N N . PRO A 1 83 ? 8.973 -4.740 -15.059 1.00 59.75 83 PRO A N 1
ATOM 599 C CA . PRO A 1 83 ? 7.940 -5.469 -15.808 1.00 59.75 83 PRO A CA 1
ATOM 600 C C . PRO A 1 83 ? 7.434 -6.749 -15.094 1.00 59.75 83 PRO A C 1
ATOM 602 O O . PRO A 1 83 ? 7.946 -7.182 -14.064 1.00 59.75 83 PRO A O 1
ATOM 605 N N . ALA A 1 84 ? 6.412 -7.382 -15.681 1.00 56.84 84 ALA A N 1
ATOM 606 C CA . ALA A 1 84 ? 5.880 -8.674 -15.248 1.00 56.84 84 ALA A CA 1
ATOM 607 C C . ALA A 1 84 ? 6.975 -9.760 -15.191 1.00 56.84 84 ALA A C 1
ATOM 609 O O . ALA A 1 84 ? 7.729 -9.926 -16.148 1.00 56.84 84 ALA A O 1
ATOM 610 N N . GLY A 1 85 ? 7.024 -10.519 -14.091 1.00 57.47 85 GLY A N 1
ATOM 611 C CA . GLY A 1 85 ? 7.952 -11.644 -13.919 1.00 57.47 85 GLY A CA 1
ATOM 612 C C . GLY A 1 85 ? 9.205 -11.359 -13.084 1.00 57.47 85 GLY A C 1
ATOM 613 O O . GLY A 1 85 ? 10.072 -12.225 -13.020 1.00 57.47 85 GLY A O 1
ATOM 614 N N . ALA A 1 86 ? 9.313 -10.191 -12.439 1.00 63.00 86 ALA A N 1
ATOM 615 C CA . ALA A 1 86 ? 10.353 -9.953 -11.438 1.00 63.00 86 ALA A CA 1
ATOM 616 C C . ALA A 1 86 ? 10.180 -10.904 -10.239 1.00 63.00 86 ALA A C 1
ATOM 618 O O . ALA A 1 86 ? 9.082 -11.013 -9.685 1.00 63.00 86 ALA A O 1
ATOM 619 N N . ASP A 1 87 ? 11.256 -11.588 -9.846 1.00 67.38 87 ASP A N 1
ATOM 620 C CA . ASP A 1 87 ? 11.298 -12.346 -8.595 1.00 67.38 87 ASP A CA 1
ATOM 621 C C . ASP A 1 87 ? 11.400 -11.356 -7.431 1.00 67.38 87 ASP A C 1
ATOM 623 O O . ASP A 1 87 ? 12.445 -10.759 -7.195 1.00 67.38 87 ASP A O 1
ATOM 627 N N . LEU A 1 88 ? 10.284 -11.163 -6.730 1.00 67.38 88 LEU A N 1
ATOM 628 C CA . LEU A 1 88 ? 10.145 -10.198 -5.636 1.00 67.38 88 LEU A CA 1
ATOM 629 C C . LEU A 1 88 ? 10.843 -10.657 -4.334 1.00 67.38 88 LEU A C 1
ATOM 631 O O . LEU A 1 88 ? 10.805 -9.943 -3.327 1.00 67.38 88 LEU A O 1
ATOM 635 N N . GLY A 1 89 ? 11.452 -11.852 -4.315 1.00 66.19 89 GLY A N 1
ATOM 636 C CA . GLY A 1 89 ? 12.349 -12.311 -3.253 1.00 66.19 89 GLY A CA 1
ATOM 637 C C . GLY A 1 89 ? 11.771 -12.227 -1.833 1.00 66.19 89 GLY A C 1
ATOM 638 O O . GLY A 1 89 ? 10.614 -12.577 -1.582 1.00 66.19 89 GLY A O 1
ATOM 639 N N . ILE A 1 90 ? 12.593 -11.758 -0.881 1.00 59.53 90 ILE A N 1
ATOM 640 C CA . ILE A 1 90 ? 12.267 -11.617 0.556 1.00 59.53 90 ILE A CA 1
ATOM 641 C C . ILE A 1 90 ? 11.011 -10.756 0.782 1.00 59.53 90 ILE A C 1
ATOM 643 O O . ILE A 1 90 ? 10.286 -10.987 1.753 1.00 59.53 90 ILE A O 1
ATOM 647 N N . GLY A 1 91 ? 10.713 -9.824 -0.131 1.00 67.81 91 GLY A N 1
ATOM 648 C CA . GLY A 1 91 ? 9.523 -8.977 -0.067 1.00 67.81 91 GLY A CA 1
ATOM 649 C C . GLY A 1 91 ? 8.220 -9.778 -0.045 1.00 67.81 91 GLY A C 1
ATOM 650 O O . GLY A 1 91 ? 7.307 -9.425 0.694 1.00 67.81 91 GLY A O 1
ATOM 651 N N . THR A 1 92 ? 8.151 -10.910 -0.753 1.00 72.56 92 THR A N 1
ATOM 652 C CA . THR A 1 92 ? 6.934 -11.747 -0.812 1.00 72.56 92 THR A CA 1
ATOM 653 C C . THR A 1 92 ? 6.552 -12.340 0.539 1.00 72.56 92 THR A C 1
ATOM 655 O O . THR A 1 92 ? 5.386 -12.295 0.906 1.00 72.56 92 THR A O 1
ATOM 658 N N . ARG A 1 93 ? 7.526 -12.798 1.338 1.00 80.50 93 ARG A N 1
ATOM 659 C CA . ARG A 1 93 ? 7.256 -13.390 2.662 1.00 80.50 93 ARG A CA 1
ATOM 660 C C . ARG A 1 93 ? 6.697 -12.378 3.653 1.00 80.50 93 ARG A C 1
ATOM 662 O O . ARG A 1 93 ? 5.872 -12.735 4.487 1.00 80.50 93 ARG A O 1
ATOM 669 N N . VAL A 1 94 ? 7.159 -11.129 3.576 1.00 81.75 94 VAL A N 1
ATOM 670 C CA . VAL A 1 94 ? 6.607 -10.042 4.393 1.00 81.75 94 VAL A CA 1
ATOM 671 C C . VAL A 1 94 ? 5.181 -9.751 3.942 1.00 81.75 94 VAL A C 1
ATOM 673 O O . VAL A 1 94 ? 4.292 -9.675 4.783 1.00 81.75 94 VAL A O 1
ATOM 676 N N . LEU A 1 95 ? 4.936 -9.657 2.630 1.00 86.56 95 LEU A N 1
ATOM 677 C CA . LEU A 1 95 ? 3.584 -9.466 2.098 1.00 86.56 95 LEU A CA 1
ATOM 678 C C . LEU A 1 95 ? 2.647 -10.608 2.511 1.00 86.56 95 LEU A C 1
ATOM 680 O O . LEU A 1 95 ? 1.532 -10.328 2.938 1.00 86.56 95 LEU A O 1
ATOM 684 N N . ASP A 1 96 ? 3.098 -11.859 2.484 1.00 89.06 96 ASP A N 1
ATOM 685 C CA . ASP A 1 96 ? 2.323 -13.013 2.953 1.00 89.06 96 ASP A CA 1
ATOM 686 C C . ASP A 1 96 ? 1.957 -12.920 4.440 1.00 89.06 96 ASP A C 1
ATOM 688 O O . ASP A 1 96 ? 0.888 -13.381 4.836 1.00 89.06 96 ASP A O 1
ATOM 692 N N . SER A 1 97 ? 2.818 -12.328 5.278 1.00 88.88 97 SER A N 1
ATOM 693 C CA . SER A 1 97 ? 2.559 -12.235 6.717 1.00 88.88 97 SER A CA 1
ATOM 694 C C . SER A 1 97 ? 1.693 -11.039 7.105 1.00 88.88 97 SER A C 1
ATOM 696 O O . SER A 1 97 ? 0.931 -11.134 8.065 1.00 88.88 97 SER A O 1
ATOM 698 N N . VAL A 1 98 ? 1.824 -9.903 6.409 1.00 90.88 98 VAL A N 1
ATOM 699 C CA . VAL A 1 98 ? 1.124 -8.663 6.792 1.00 90.88 98 VAL A CA 1
ATOM 700 C C . VAL A 1 98 ? -0.091 -8.358 5.925 1.00 90.88 98 VAL A C 1
ATOM 702 O O . VAL A 1 98 ? -0.989 -7.661 6.385 1.00 90.88 98 VAL A O 1
ATOM 705 N N . SER A 1 99 ? -0.175 -8.859 4.693 1.00 93.00 99 SER A N 1
ATOM 706 C CA . SER A 1 99 ? -1.326 -8.592 3.827 1.00 93.00 99 SER A CA 1
ATOM 707 C C . SER A 1 99 ? -2.453 -9.604 4.041 1.00 93.00 99 SER A C 1
ATOM 709 O O . SER A 1 99 ? -2.244 -10.761 4.387 1.00 93.00 99 SER A O 1
ATOM 711 N N . THR A 1 100 ? -3.686 -9.164 3.818 1.00 94.56 100 THR A N 1
ATOM 712 C CA . THR A 1 100 ? -4.849 -10.048 3.683 1.00 94.56 100 THR A CA 1
ATOM 713 C C . THR A 1 100 ? -4.894 -10.678 2.291 1.00 94.56 100 THR A C 1
ATOM 715 O O . THR A 1 100 ? -5.337 -11.813 2.131 1.00 94.56 100 THR A O 1
ATOM 718 N N . ARG A 1 101 ? -4.452 -9.932 1.276 1.00 93.44 101 ARG A N 1
ATOM 719 C CA . ARG A 1 101 ? -4.279 -10.393 -0.105 1.00 93.44 101 ARG A CA 1
ATOM 720 C C . ARG A 1 101 ? -3.255 -9.520 -0.808 1.00 93.44 101 ARG A C 1
ATOM 722 O O . ARG A 1 101 ? -3.179 -8.326 -0.535 1.00 93.44 101 ARG A O 1
ATOM 729 N N . TRP A 1 102 ? -2.530 -10.084 -1.759 1.00 92.81 102 TRP A N 1
ATOM 730 C CA . TRP A 1 102 ? -1.633 -9.331 -2.624 1.00 92.81 102 TRP A CA 1
ATOM 731 C C . TRP A 1 102 ? -1.553 -9.975 -4.002 1.00 92.81 102 TRP A C 1
ATOM 733 O O . TRP A 1 102 ? -2.002 -11.104 -4.208 1.00 92.81 102 TRP A O 1
ATOM 743 N N . GLY A 1 103 ? -1.020 -9.233 -4.96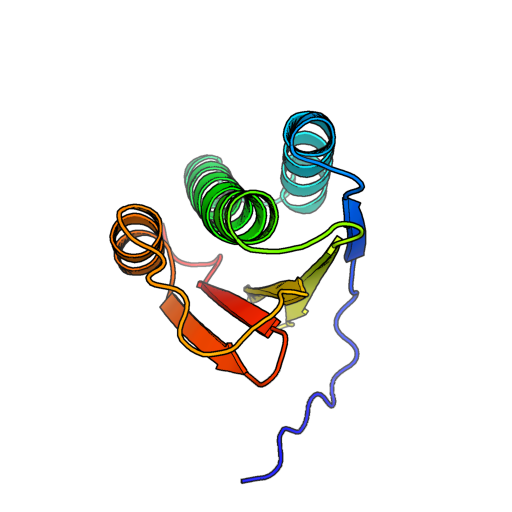3 1.00 89.31 103 GLY A N 1
ATOM 744 C CA . GLY A 1 103 ? -0.826 -9.743 -6.305 1.00 89.31 103 GLY A CA 1
ATOM 745 C C . GLY A 1 103 ? -0.210 -8.723 -7.243 1.00 89.31 103 GLY A C 1
ATOM 746 O O . GLY A 1 103 ? 0.173 -7.616 -6.861 1.00 89.31 103 GLY A O 1
ATOM 747 N N . THR A 1 104 ? -0.137 -9.114 -8.508 1.00 86.88 104 THR A N 1
ATOM 748 C CA . THR A 1 104 ? 0.360 -8.279 -9.596 1.00 86.88 104 THR A CA 1
ATOM 749 C C . THR A 1 104 ? -0.732 -8.071 -10.639 1.00 86.88 104 THR A C 1
ATOM 751 O O . THR A 1 104 ? -1.578 -8.932 -10.878 1.00 86.88 104 THR A O 1
ATOM 754 N N . ALA A 1 105 ? -0.728 -6.896 -11.249 1.00 86.31 105 ALA A N 1
ATOM 755 C CA . ALA A 1 105 ? -1.421 -6.586 -12.491 1.00 86.31 105 ALA A CA 1
ATOM 756 C C . ALA A 1 105 ? -0.381 -6.017 -13.474 1.00 86.31 105 ALA A C 1
ATOM 758 O O . ALA A 1 105 ? 0.732 -5.688 -13.048 1.00 86.31 105 ALA A O 1
ATOM 759 N N . PRO A 1 106 ? -0.676 -5.903 -14.781 1.00 85.00 106 PRO A N 1
ATOM 760 C CA . PRO A 1 106 ? 0.257 -5.304 -15.728 1.00 85.00 106 PRO A CA 1
ATOM 761 C C . PRO A 1 106 ? 0.745 -3.931 -15.244 1.00 85.00 106 PRO A C 1
ATOM 763 O O . PRO A 1 106 ? -0.023 -2.976 -15.166 1.00 85.00 106 PRO A O 1
ATOM 766 N N . GLY A 1 107 ? 2.025 -3.862 -14.884 1.00 84.62 107 GLY A N 1
ATOM 767 C CA . GLY A 1 107 ? 2.673 -2.644 -14.411 1.00 84.62 107 GLY A CA 1
ATOM 768 C C . GLY A 1 107 ? 2.335 -2.208 -12.976 1.00 84.62 107 GLY A C 1
ATOM 769 O O . GLY A 1 107 ? 2.588 -1.058 -12.618 1.00 84.62 107 GLY A O 1
ATOM 770 N N . VAL A 1 108 ? 1.722 -3.071 -12.156 1.00 89.69 108 VAL A N 1
ATOM 771 C CA . VAL A 1 108 ? 1.316 -2.731 -10.783 1.00 89.69 108 VAL A CA 1
ATOM 772 C C . VAL A 1 108 ? 1.540 -3.905 -9.836 1.00 89.69 108 VAL A C 1
ATOM 774 O O . VAL A 1 108 ? 1.028 -5.002 -10.060 1.00 89.69 108 VAL A O 1
ATOM 777 N N . LEU A 1 109 ? 2.224 -3.647 -8.725 1.00 90.31 109 LEU A N 1
ATOM 778 C CA . LEU A 1 109 ? 2.248 -4.524 -7.558 1.00 90.31 109 LEU A CA 1
ATOM 779 C C . LEU A 1 109 ? 1.279 -3.969 -6.513 1.00 90.31 109 LEU A C 1
ATOM 781 O O . LEU A 1 109 ? 1.290 -2.771 -6.232 1.00 90.31 109 LEU A O 1
ATOM 785 N N . TRP A 1 110 ? 0.423 -4.811 -5.944 1.00 93.31 110 TRP A N 1
ATOM 786 C CA . TRP A 1 110 ? -0.574 -4.364 -4.978 1.00 93.31 110 TRP A CA 1
ATOM 787 C C . TRP A 1 110 ? -0.712 -5.335 -3.813 1.00 93.31 110 TRP A C 1
ATOM 789 O O . TRP A 1 110 ? -0.530 -6.541 -3.963 1.00 93.31 110 TRP A O 1
ATOM 799 N N . ALA A 1 111 ? -1.084 -4.801 -2.655 1.00 94.38 111 ALA A N 1
ATOM 800 C CA . ALA A 1 111 ? -1.463 -5.578 -1.489 1.00 94.38 111 ALA A CA 1
ATOM 801 C C . ALA A 1 111 ? -2.585 -4.880 -0.725 1.00 94.38 111 ALA A C 1
ATOM 803 O O . ALA A 1 111 ? -2.788 -3.670 -0.835 1.00 94.38 111 ALA A O 1
ATOM 804 N N . GLU A 1 112 ? -3.320 -5.657 0.051 1.00 95.88 112 GLU A N 1
ATOM 805 C CA . GLU A 1 112 ? -4.381 -5.166 0.904 1.00 95.88 112 GLU A CA 1
ATOM 806 C C . GLU A 1 112 ? -4.203 -5.609 2.338 1.00 95.88 112 GLU A C 1
ATOM 808 O O . GLU A 1 112 ? -3.703 -6.700 2.607 1.00 95.88 112 GLU A O 1
ATOM 813 N N . ARG A 1 113 ? -4.691 -4.782 3.254 1.00 94.69 113 ARG A N 1
ATOM 814 C CA . ARG A 1 113 ? -4.738 -5.065 4.679 1.00 94.69 113 ARG A CA 1
ATOM 815 C C . ARG A 1 113 ? -6.107 -4.711 5.232 1.00 94.69 113 ARG A C 1
ATOM 817 O O . ARG A 1 113 ? -6.549 -3.574 5.102 1.00 94.69 113 ARG A O 1
ATOM 824 N N . ASP A 1 114 ? -6.728 -5.663 5.912 1.00 94.31 114 ASP A N 1
ATOM 825 C CA . ASP A 1 114 ? -7.844 -5.392 6.813 1.00 94.31 114 ASP A CA 1
ATOM 826 C C . ASP A 1 114 ? -7.332 -4.653 8.064 1.00 94.31 114 ASP A C 1
ATOM 828 O O . ASP A 1 114 ? -6.547 -5.197 8.847 1.00 94.31 114 ASP A O 1
ATOM 832 N N . LEU A 1 115 ? -7.746 -3.394 8.233 1.00 92.19 115 LEU A N 1
ATOM 833 C CA . LEU A 1 115 ? -7.331 -2.538 9.349 1.00 92.19 115 LEU A CA 1
ATOM 834 C C . LEU A 1 115 ? -8.073 -2.861 10.654 1.00 92.19 115 LEU A C 1
ATOM 836 O O . LEU A 1 115 ? -7.684 -2.365 11.709 1.00 92.19 115 LEU A O 1
ATOM 840 N N . SER A 1 116 ? -9.131 -3.676 10.600 1.00 88.44 116 SER A N 1
ATOM 841 C CA . SER A 1 116 ? -9.851 -4.145 11.790 1.00 88.44 116 SER A CA 1
ATOM 842 C C . SER A 1 116 ? -9.170 -5.337 12.469 1.00 88.44 116 SER A C 1
ATOM 844 O O . SER A 1 116 ? -9.506 -5.677 13.605 1.00 88.44 116 SER A O 1
ATOM 846 N N . A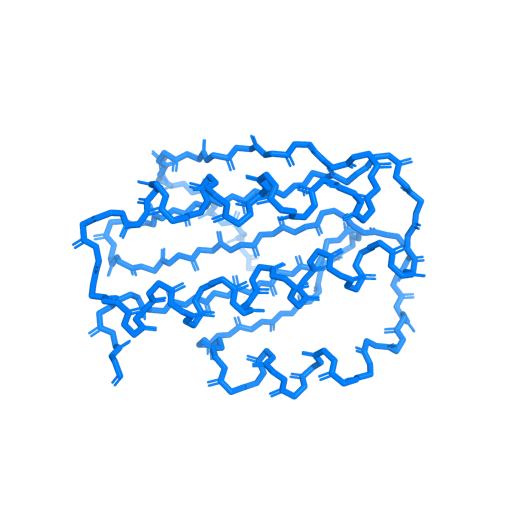RG A 1 117 ? -8.197 -5.964 11.793 1.00 74.75 117 ARG A N 1
ATOM 847 C CA . ARG A 1 117 ? -7.444 -7.114 12.296 1.00 74.75 117 ARG A CA 1
ATOM 848 C C . ARG A 1 117 ? -6.089 -6.685 12.851 1.00 74.75 117 ARG A C 1
ATOM 850 O O . ARG A 1 117 ? -5.259 -6.125 12.131 1.00 74.75 117 ARG A O 1
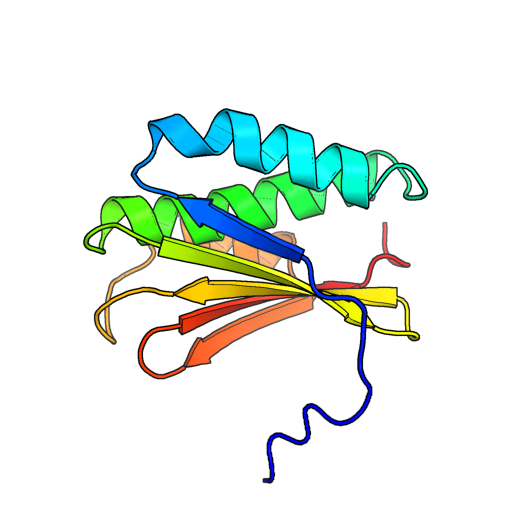ATOM 857 N N . THR A 1 118 ? -5.872 -7.000 14.124 1.00 59.72 118 THR A N 1
ATOM 858 C CA . THR A 1 118 ? -4.573 -6.978 14.816 1.00 59.72 118 THR A CA 1
ATOM 859 C C . THR A 1 118 ? -4.001 -8.372 14.930 1.00 59.72 118 THR A C 1
ATOM 861 O O . THR A 1 118 ? -4.785 -9.274 15.305 1.00 59.72 118 THR A O 1
#

Nearest PDB structures (foldseek):
  7naq-assembly1_B  TM=3.457E-01  e=1.114E+00  Homo sapiens
  3h5c-assembly1_A  TM=4.516E-01  e=4.993E+00  Homo sapiens
  8fz6-asse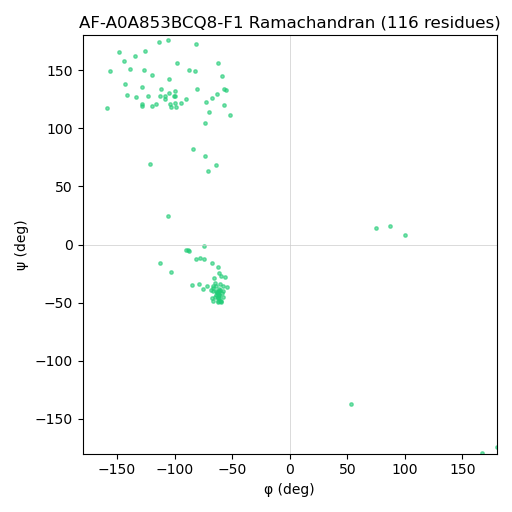mbly1_Y  TM=3.181E-01  e=8.982E+00  Bos taurus

Solvent-accessible surface area (backbone atoms only — not comparable to full-atom values): 6759 Å² total; per-residue (Å²): 134,84,84,75,88,80,68,91,43,71,67,48,76,44,81,28,79,45,74,82,41,48,64,60,49,48,53,52,52,49,62,75,38,67,90,50,58,70,68,43,45,51,39,48,47,53,45,50,50,33,52,51,48,50,28,55,74,64,29,74,67,70,29,48,39,37,40,34,47,44,98,87,40,38,36,38,40,37,29,44,33,51,67,89,84,69,83,61,63,77,40,50,61,53,41,67,72,52,34,76,46,70,54,74,52,97,43,30,43,35,38,27,30,55,65,85,57,125

Radius of gyration: 13.38 Å; Cα contacts (8 Å, |Δi|>4): 192; chains: 1; bounding box: 32×24×32 Å

pLDDT: mean 85.05, std 14.18, range [38.03, 96.5]

Sequence (118 aa):
MSDSLDATAPETRVRLDGPEGLASLRQRVRALLADCPPAVVVDVVLLVDGLAGAACEHGTPPFEVRLARDVTGVLRVAVTTVPAGADLGIGTRVLDSVSTRWGTAPGVLWAERDLSRT

Organism: NCBI:txid860233

InterPro domains:
  IPR036890 Histidine kinase/HSP90-like ATPase superfamily [G3DSA:3.30.565.10] (11-118)

Mean predicted aligned error: 6.06 Å

Foldseek 3Di:
DDPPPPDCFPKDKDKDQAPVCLVVVLVVLCVVCVVADPVLSVLVNLLQCLFVVLQRVQAHDTKMWMWGADPQQKIKIKIFHDDPPDPSPPSVVSLVVRFPDWDDDGRMTMTMHRRVDD

Secondary structure (DSSP, 8-state):
------S---EEEEEESSGGGHHHHHHHHHHHTTTS-HHHHHHHHHHHHHHHHHHHHHS-S-EEEEEEE-TTSEEEEEEE---TT---THHHHHHHHH-SEEEEETTEEEEEEETT--